Protein AF-A0A1H0M5M4-F1 (afdb_monomer_lite)

Radius of gyration: 16.4 Å; chains: 1; bounding box: 37×32×46 Å

Structure (mmCIF, N/CA/C/O backbone):
data_AF-A0A1H0M5M4-F1
#
_entry.id   AF-A0A1H0M5M4-F1
#
loop_
_atom_site.group_PDB
_atom_site.id
_atom_site.type_symbol
_atom_site.label_atom_id
_atom_site.label_alt_id
_atom_site.label_comp_id
_atom_site.label_asym_id
_atom_site.label_entity_id
_atom_site.label_seq_id
_atom_site.pdbx_PDB_ins_code
_atom_site.Cartn_x
_atom_site.Cartn_y
_atom_site.Cartn_z
_atom_site.occupancy
_atom_site.B_iso_or_equiv
_atom_site.auth_seq_id
_atom_site.auth_comp_id
_atom_site.auth_asym_id
_atom_site.auth_atom_id
_atom_site.pdbx_PDB_model_num
ATOM 1 N N . MET A 1 1 ? 4.616 -12.411 -23.384 1.00 66.50 1 MET A N 1
ATOM 2 C CA . MET A 1 1 ? 3.562 -12.421 -22.333 1.00 66.50 1 MET A CA 1
ATOM 3 C C . MET A 1 1 ? 4.072 -12.085 -20.930 1.00 66.50 1 MET A C 1
ATOM 5 O O . MET A 1 1 ? 3.412 -11.313 -20.246 1.00 66.50 1 MET A O 1
ATOM 9 N N . ARG A 1 2 ? 5.235 -12.604 -20.500 1.00 79.62 2 ARG A N 1
ATOM 10 C CA . ARG A 1 2 ? 5.803 -12.395 -19.150 1.00 79.62 2 ARG A CA 1
ATOM 11 C C . ARG A 1 2 ? 5.877 -10.930 -18.679 1.00 79.62 2 ARG A C 1
ATOM 13 O O . ARG A 1 2 ? 5.589 -10.664 -17.519 1.00 79.62 2 ARG A O 1
ATOM 20 N N . TYR A 1 3 ? 6.220 -9.995 -19.566 1.00 86.38 3 TYR A N 1
ATOM 21 C CA . TYR A 1 3 ? 6.283 -8.559 -19.248 1.00 86.38 3 TYR A CA 1
ATOM 22 C C . TYR A 1 3 ? 4.921 -7.852 -19.333 1.00 86.38 3 TYR A C 1
ATOM 24 O O . TYR A 1 3 ? 4.657 -6.908 -18.601 1.00 86.38 3 TYR A O 1
ATOM 32 N N . LEU A 1 4 ? 4.021 -8.340 -20.188 1.00 88.44 4 LEU A N 1
ATOM 33 C CA . LEU A 1 4 ? 2.717 -7.716 -20.424 1.00 88.44 4 LEU A CA 1
ATOM 34 C C . LEU A 1 4 ? 1.712 -8.026 -19.313 1.00 88.44 4 LEU A C 1
ATOM 36 O O . LEU A 1 4 ? 0.937 -7.156 -18.935 1.00 88.44 4 LEU A O 1
ATOM 40 N N . LYS A 1 5 ? 1.737 -9.246 -18.761 1.00 89.81 5 LYS A N 1
ATOM 41 C CA . LYS A 1 5 ? 0.792 -9.667 -17.715 1.00 89.81 5 LYS A CA 1
ATOM 42 C C . LYS A 1 5 ? 0.849 -8.766 -16.464 1.00 89.81 5 LYS A C 1
ATOM 44 O O . LYS A 1 5 ? -0.210 -8.296 -16.060 1.00 89.81 5 LYS A O 1
ATOM 49 N N . PRO A 1 6 ? 2.022 -8.466 -15.869 1.00 91.31 6 PRO A N 1
ATOM 50 C CA . PRO A 1 6 ? 2.097 -7.570 -14.713 1.00 91.31 6 PRO A CA 1
ATOM 51 C C . PRO A 1 6 ? 1.615 -6.155 -15.035 1.00 91.31 6 PRO A C 1
ATOM 53 O O . PRO A 1 6 ? 0.927 -5.555 -14.221 1.00 91.31 6 PRO A O 1
ATOM 56 N N . ILE A 1 7 ? 1.914 -5.647 -16.236 1.00 92.62 7 ILE A N 1
ATOM 57 C CA . ILE A 1 7 ? 1.452 -4.326 -16.683 1.00 92.62 7 ILE A CA 1
ATOM 58 C C . ILE A 1 7 ? -0.077 -4.301 -16.799 1.00 92.62 7 ILE A C 1
ATOM 60 O O . ILE A 1 7 ? -0.710 -3.399 -16.262 1.00 92.62 7 ILE A O 1
ATOM 64 N N . ALA A 1 8 ? -0.682 -5.305 -17.438 1.00 93.25 8 ALA A N 1
ATOM 65 C CA . ALA A 1 8 ? -2.134 -5.402 -17.577 1.00 93.25 8 ALA A CA 1
ATOM 66 C C . ALA A 1 8 ? -2.842 -5.504 -16.214 1.00 93.25 8 ALA A C 1
ATOM 68 O O . ALA A 1 8 ? -3.825 -4.805 -15.973 1.00 93.25 8 ALA A O 1
ATOM 69 N N . ILE A 1 9 ? -2.309 -6.316 -15.294 1.00 94.19 9 ILE A N 1
ATOM 70 C CA . ILE A 1 9 ? -2.835 -6.413 -13.924 1.00 94.19 9 ILE A CA 1
ATOM 71 C C . ILE A 1 9 ? -2.668 -5.077 -13.191 1.00 94.19 9 ILE A C 1
ATOM 73 O O . ILE A 1 9 ? -3.598 -4.617 -12.539 1.00 94.19 9 ILE A O 1
ATOM 77 N N . ALA A 1 10 ? -1.520 -4.413 -13.327 1.00 93.19 10 ALA A N 1
ATOM 78 C CA . ALA A 1 10 ? -1.274 -3.120 -12.698 1.00 93.19 10 ALA A CA 1
ATOM 79 C C . ALA A 1 10 ? -2.188 -2.005 -13.227 1.00 93.19 10 ALA A C 1
ATOM 81 O O . ALA A 1 10 ? -2.596 -1.146 -12.447 1.00 93.19 10 ALA A O 1
ATOM 82 N N . LEU A 1 11 ? -2.543 -2.023 -14.515 1.00 92.31 11 LEU A N 1
ATOM 83 C CA . LEU A 1 11 ? -3.544 -1.118 -15.089 1.00 92.31 11 LEU A CA 1
ATOM 84 C C . LEU A 1 11 ? -4.925 -1.351 -14.469 1.00 92.31 11 LEU A C 1
ATOM 86 O O . LEU A 1 11 ? -5.591 -0.393 -14.079 1.00 92.31 11 LEU A O 1
ATOM 90 N N . LEU A 1 12 ? -5.326 -2.615 -14.303 1.00 92.12 12 LEU A N 1
ATOM 91 C CA . LEU A 1 12 ? -6.567 -2.953 -13.607 1.00 92.12 12 LEU A CA 1
ATOM 92 C C . LEU A 1 12 ? -6.524 -2.483 -12.145 1.00 92.12 12 LEU A C 1
ATOM 94 O O . LEU A 1 12 ? -7.461 -1.840 -11.684 1.00 92.12 12 LEU A O 1
ATOM 98 N N . ILE A 1 13 ? -5.413 -2.716 -11.437 1.00 93.00 13 ILE A N 1
ATOM 99 C CA . ILE A 1 13 ? -5.201 -2.215 -10.071 1.00 93.00 13 ILE A CA 1
ATOM 100 C C . ILE A 1 13 ? -5.341 -0.689 -10.013 1.00 93.00 13 ILE A C 1
ATOM 102 O O . ILE A 1 13 ? -5.960 -0.182 -9.082 1.00 93.00 13 ILE A O 1
ATOM 106 N N . HIS A 1 14 ? -4.818 0.051 -10.998 1.00 91.19 14 HIS A N 1
ATOM 107 C CA . HIS A 1 14 ? -4.975 1.508 -11.053 1.00 91.19 14 HIS A CA 1
ATOM 108 C C . HIS A 1 14 ? -6.437 1.927 -11.181 1.00 91.19 14 HIS A C 1
ATOM 110 O O . HIS A 1 14 ? -6.845 2.878 -10.519 1.00 91.19 14 HIS A O 1
ATOM 116 N N . LEU A 1 15 ? -7.237 1.211 -11.973 1.00 89.94 15 LEU A N 1
ATOM 117 C CA . LEU A 1 15 ? -8.669 1.482 -12.078 1.00 89.94 15 LEU A CA 1
ATOM 118 C C . LEU A 1 15 ? -9.370 1.314 -10.721 1.00 89.94 15 LEU A C 1
ATOM 120 O O . LEU A 1 15 ? -10.104 2.204 -10.299 1.00 89.94 15 LEU A O 1
ATOM 124 N N . PHE A 1 16 ? -9.085 0.228 -9.995 1.00 89.12 16 PHE A N 1
ATOM 125 C CA . PHE A 1 16 ? -9.599 0.036 -8.633 1.00 89.12 16 PHE A CA 1
ATOM 126 C C . PHE A 1 16 ? -9.092 1.112 -7.664 1.00 89.12 16 PHE A C 1
ATOM 128 O O . PHE A 1 16 ? -9.856 1.622 -6.844 1.00 89.12 16 PHE A O 1
ATOM 135 N N . ALA A 1 17 ? -7.829 1.516 -7.796 1.00 90.56 17 ALA A N 1
ATOM 136 C CA . ALA A 1 17 ? -7.224 2.554 -6.972 1.00 90.56 17 ALA A CA 1
ATOM 137 C C . ALA A 1 17 ? -7.907 3.921 -7.139 1.00 90.56 17 ALA A C 1
ATOM 139 O O . ALA A 1 17 ? -8.013 4.682 -6.177 1.00 90.56 17 ALA A O 1
ATOM 140 N N . LEU A 1 18 ? -8.420 4.238 -8.330 1.00 91.25 18 LEU A N 1
ATOM 141 C CA . LEU A 1 18 ? -9.188 5.467 -8.554 1.00 91.25 18 LEU A CA 1
ATOM 142 C C . LEU A 1 18 ? -10.514 5.488 -7.778 1.00 91.25 18 LEU A C 1
ATOM 144 O O . LEU A 1 18 ? -10.993 6.566 -7.434 1.00 91.25 18 LEU A O 1
ATOM 148 N N . LEU A 1 19 ? -11.081 4.321 -7.462 1.00 91.75 19 LEU A N 1
ATOM 149 C CA . LEU A 1 19 ? -12.330 4.201 -6.706 1.00 91.75 19 LEU A CA 1
ATOM 150 C C . LEU A 1 19 ? -12.114 4.212 -5.184 1.00 91.75 19 LEU A C 1
ATOM 152 O O . LEU A 1 19 ? -13.032 4.542 -4.430 1.00 91.75 19 LEU A O 1
ATOM 156 N N . ALA A 1 20 ? -10.905 3.896 -4.713 1.00 93.06 20 ALA A N 1
ATOM 157 C CA . ALA A 1 20 ? -10.597 3.789 -3.288 1.00 93.06 20 ALA A CA 1
ATOM 158 C C . ALA A 1 20 ? -10.912 5.042 -2.443 1.00 93.06 20 ALA A C 1
ATOM 160 O O . ALA A 1 20 ? -11.471 4.859 -1.360 1.00 93.06 20 ALA A O 1
ATOM 161 N N . PRO A 1 21 ? -10.671 6.297 -2.889 1.00 94.75 21 PRO A N 1
ATOM 162 C CA . PRO A 1 21 ? -11.068 7.484 -2.124 1.00 94.75 21 PRO A CA 1
ATOM 163 C C . PRO A 1 21 ? -12.552 7.517 -1.738 1.00 94.75 21 PRO A C 1
ATOM 165 O O . PRO A 1 21 ? -12.891 8.111 -0.716 1.00 94.75 21 PRO A O 1
ATOM 168 N N . PHE A 1 22 ? -13.417 6.891 -2.542 1.00 94.75 22 PHE A N 1
ATOM 169 C CA . PHE A 1 22 ? -14.870 6.888 -2.364 1.00 94.75 22 PHE A CA 1
ATOM 170 C C . PHE A 1 22 ? -15.368 5.637 -1.635 1.00 94.75 22 PHE A C 1
ATOM 172 O O . PHE A 1 22 ? -16.291 5.718 -0.829 1.00 94.75 22 PHE A O 1
ATOM 179 N N . LEU A 1 23 ? -14.740 4.484 -1.881 1.00 94.56 23 LEU A N 1
ATOM 180 C CA . LEU A 1 23 ? -15.139 3.216 -1.267 1.00 94.56 23 LEU A CA 1
ATOM 181 C C . LEU A 1 23 ? -14.589 3.043 0.153 1.00 94.56 23 LEU A C 1
ATOM 183 O O . LEU A 1 23 ? -15.247 2.429 0.991 1.00 94.56 23 LEU A O 1
ATOM 187 N N . VAL A 1 24 ? -13.420 3.615 0.457 1.00 95.56 24 VAL A N 1
ATOM 188 C CA . VAL A 1 24 ? -12.818 3.532 1.796 1.00 95.56 24 VAL A CA 1
ATOM 189 C C . VAL A 1 24 ? -13.707 4.166 2.871 1.00 95.56 24 VAL A C 1
ATOM 191 O O . VAL A 1 24 ? -13.959 3.478 3.855 1.00 95.56 24 VAL A O 1
ATOM 194 N N . PRO A 1 25 ? -14.246 5.397 2.729 1.00 96.56 25 PRO A N 1
ATOM 195 C CA . PRO A 1 25 ? -15.165 5.959 3.722 1.00 96.56 25 PRO A CA 1
ATOM 196 C C . PRO A 1 25 ? -16.354 5.047 4.027 1.00 96.56 25 PRO A C 1
ATOM 198 O O . PRO A 1 25 ? -16.701 4.880 5.192 1.00 96.56 25 PRO A O 1
ATOM 201 N N . ILE A 1 26 ? -16.930 4.414 2.998 1.00 96.56 26 ILE A N 1
ATOM 202 C CA . ILE A 1 26 ? -18.042 3.467 3.150 1.00 96.56 26 ILE A CA 1
ATOM 203 C C . ILE A 1 26 ? -17.583 2.252 3.960 1.00 96.56 26 ILE A C 1
ATOM 205 O O . ILE A 1 26 ? -18.235 1.884 4.932 1.00 96.56 26 ILE A O 1
ATOM 209 N N . GLY A 1 27 ? -16.438 1.660 3.611 1.00 95.62 27 GLY A N 1
ATOM 210 C CA . GLY A 1 27 ? -15.874 0.535 4.356 1.00 95.62 27 GLY A CA 1
ATOM 211 C C . GLY A 1 27 ? -15.554 0.878 5.813 1.00 95.62 27 GLY A C 1
ATOM 212 O O . GLY A 1 27 ? -15.786 0.057 6.701 1.00 95.62 27 GLY A O 1
ATOM 213 N N . LEU A 1 28 ? -15.082 2.099 6.080 1.00 96.88 28 LEU A N 1
ATOM 214 C CA . LEU A 1 28 ? -14.732 2.554 7.425 1.00 96.88 28 LEU A CA 1
ATOM 215 C C . LEU A 1 28 ? -15.938 2.682 8.359 1.00 96.88 28 LEU A C 1
ATOM 217 O O . LEU A 1 28 ? -15.763 2.516 9.566 1.00 96.88 28 LEU A O 1
ATOM 221 N N . LEU A 1 29 ? -17.149 2.908 7.834 1.00 96.25 29 LEU A N 1
ATOM 222 C CA . LEU A 1 29 ? -18.381 2.871 8.639 1.00 96.25 29 LEU A CA 1
ATOM 223 C C . LEU A 1 29 ? -18.618 1.493 9.276 1.00 96.25 29 LEU A C 1
ATOM 225 O O . LEU A 1 29 ? -19.266 1.399 10.314 1.00 96.25 29 LEU A O 1
ATOM 229 N N . PHE A 1 30 ? -18.065 0.438 8.675 1.00 96.69 30 PHE A N 1
ATOM 230 C CA . PHE A 1 30 ? -18.204 -0.949 9.118 1.00 96.69 30 PHE A CA 1
ATOM 231 C C . PHE A 1 30 ? -16.884 -1.550 9.620 1.00 96.69 30 PHE A C 1
ATOM 233 O O . PHE A 1 30 ? -16.805 -2.762 9.837 1.00 96.69 30 PHE A O 1
ATOM 240 N N . ALA A 1 31 ? -15.839 -0.730 9.784 1.00 96.81 31 ALA A N 1
ATOM 241 C CA . ALA A 1 31 ? -14.548 -1.188 10.280 1.00 96.81 31 ALA A CA 1
ATOM 242 C C . ALA A 1 31 ? -14.678 -1.729 11.707 1.00 96.81 31 ALA A C 1
ATOM 244 O O . ALA A 1 31 ? -15.306 -1.114 12.575 1.00 96.81 31 ALA A O 1
ATOM 245 N N . ARG A 1 32 ? -14.044 -2.875 11.958 1.00 96.69 32 ARG A N 1
ATOM 246 C CA . ARG A 1 32 ? -13.954 -3.460 13.296 1.00 96.69 32 ARG A CA 1
ATOM 247 C C . ARG A 1 32 ? -12.671 -2.980 13.941 1.00 96.69 32 ARG A C 1
ATOM 249 O O . ARG A 1 32 ? -11.594 -3.201 13.399 1.00 96.69 32 ARG A O 1
ATOM 256 N N . TRP A 1 33 ? -12.811 -2.320 15.079 1.00 96.75 33 TRP A N 1
ATOM 257 C CA . TRP A 1 33 ? -11.696 -1.792 15.851 1.00 96.75 33 TRP A CA 1
ATOM 258 C C . TRP A 1 33 ? -11.430 -2.688 17.053 1.00 96.75 33 TRP A C 1
ATOM 260 O O . TRP A 1 33 ? 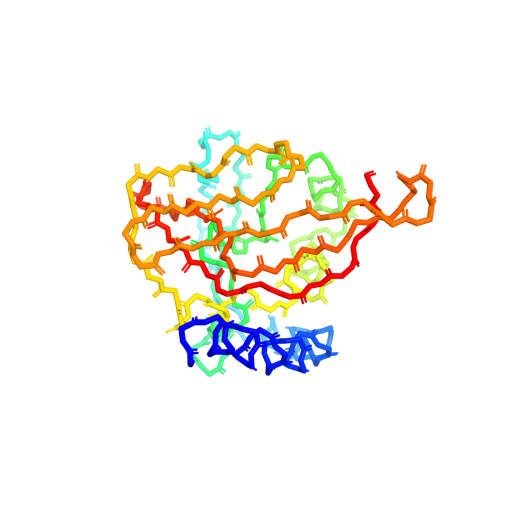-12.366 -3.168 17.695 1.00 96.75 33 TRP A O 1
ATOM 270 N N . ASP A 1 34 ? -10.157 -2.889 17.358 1.00 96.62 34 ASP A N 1
ATOM 271 C CA . ASP A 1 34 ? -9.717 -3.623 18.531 1.00 96.62 34 ASP A CA 1
ATOM 272 C C . ASP A 1 34 ? -10.148 -2.884 19.809 1.00 96.62 34 ASP A C 1
ATOM 274 O O . ASP A 1 34 ? -10.290 -1.661 19.846 1.00 96.62 34 ASP A O 1
ATOM 278 N N . SER A 1 35 ? -10.335 -3.626 20.898 1.00 95.44 35 SER A N 1
ATOM 279 C CA . SER A 1 35 ? -10.695 -3.045 22.199 1.00 95.44 35 SER A CA 1
ATOM 280 C C . SER A 1 35 ? -9.509 -2.412 22.928 1.00 95.44 35 SER A C 1
ATOM 282 O O . SER A 1 35 ? -9.694 -1.597 23.832 1.00 95.44 35 SER A O 1
ATOM 284 N N . LYS A 1 36 ? -8.285 -2.791 22.551 1.00 95.69 36 LYS A N 1
ATOM 285 C CA . LYS A 1 36 ? -7.036 -2.313 23.142 1.00 95.69 36 LYS A CA 1
ATOM 286 C C . LYS A 1 36 ? -6.071 -1.902 22.040 1.00 95.69 36 LYS A C 1
ATOM 288 O O . LYS A 1 36 ? -6.093 -2.490 20.959 1.00 95.69 36 LYS A O 1
ATOM 293 N N . PRO A 1 37 ? -5.219 -0.906 22.301 1.00 95.62 37 PRO A N 1
ATOM 294 C CA . PRO A 1 37 ? -4.257 -0.483 21.315 1.00 95.62 37 PRO A CA 1
ATOM 295 C C . PRO A 1 37 ? -3.092 -1.478 21.223 1.00 95.62 37 PRO A C 1
ATOM 297 O O . PRO A 1 37 ? -2.705 -2.101 22.212 1.00 95.62 37 PRO A O 1
ATOM 300 N N . THR A 1 38 ? -2.542 -1.616 20.023 1.00 94.62 38 THR A N 1
ATOM 301 C CA . THR A 1 38 ? -1.401 -2.482 19.704 1.00 94.62 38 THR A CA 1
ATOM 302 C C . THR A 1 38 ? -0.386 -1.712 18.859 1.00 94.62 38 THR A C 1
ATOM 304 O O . THR A 1 38 ? -0.690 -0.653 18.292 1.00 94.62 38 THR A O 1
ATOM 307 N N . LEU A 1 39 ? 0.857 -2.196 18.852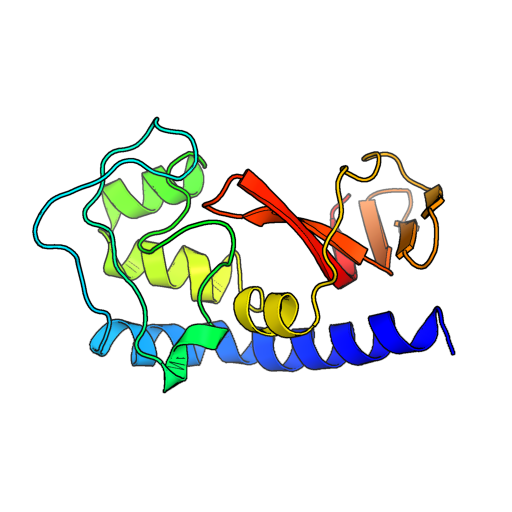 1.00 92.69 39 LEU A N 1
ATOM 308 C CA . LEU A 1 39 ? 1.947 -1.573 18.103 1.00 92.69 39 LEU A CA 1
ATOM 309 C C . LEU A 1 39 ? 1.742 -1.744 16.587 1.00 92.69 39 LEU A C 1
ATOM 311 O O . LEU A 1 39 ? 1.016 -2.637 16.153 1.00 92.69 39 LEU A O 1
ATOM 315 N N . ASP A 1 40 ? 2.354 -0.865 15.793 1.00 90.25 40 ASP A N 1
ATOM 316 C CA . ASP A 1 40 ? 2.452 -1.026 14.336 1.00 90.25 40 ASP A CA 1
ATOM 317 C C . ASP A 1 40 ? 3.391 -2.183 13.955 1.00 90.25 40 ASP A C 1
ATOM 319 O O . ASP A 1 40 ? 4.062 -2.777 14.802 1.00 90.25 40 ASP A O 1
ATOM 323 N N . GLN A 1 41 ? 3.487 -2.469 12.655 1.00 86.62 41 GLN A N 1
ATOM 324 C CA . GLN A 1 41 ? 4.372 -3.497 12.097 1.00 86.62 41 GLN A CA 1
ATOM 325 C C . GLN A 1 41 ? 5.858 -3.325 12.467 1.00 86.62 41 GLN A C 1
ATOM 327 O O . GLN A 1 41 ? 6.632 -4.279 12.385 1.00 86.62 41 GLN A O 1
ATOM 332 N N . ASN A 1 42 ? 6.264 -2.112 12.858 1.00 87.88 42 ASN A N 1
ATOM 333 C CA . ASN A 1 42 ? 7.633 -1.785 13.252 1.00 87.88 42 ASN A CA 1
ATOM 334 C C . ASN A 1 42 ? 7.845 -1.821 14.775 1.00 87.88 42 ASN A C 1
ATOM 336 O O . ASN A 1 42 ? 8.981 -1.685 15.224 1.00 87.88 42 ASN A O 1
ATOM 340 N N . GLY A 1 43 ? 6.789 -2.010 15.572 1.00 89.19 43 GLY A N 1
ATOM 341 C CA . GLY A 1 43 ? 6.879 -2.050 17.031 1.00 89.19 43 GLY A CA 1
ATOM 342 C C . GLY A 1 43 ? 7.053 -0.679 17.696 1.00 89.19 43 GLY A C 1
ATOM 343 O O . GLY A 1 43 ? 7.498 -0.624 18.839 1.00 89.19 43 GLY A O 1
ATOM 344 N N . LEU A 1 44 ? 6.741 0.419 17.004 1.00 89.75 44 LEU A N 1
ATOM 345 C CA . LEU A 1 44 ? 7.072 1.787 17.416 1.00 89.75 44 LEU A CA 1
ATOM 346 C C . LEU A 1 44 ? 5.854 2.591 17.888 1.00 89.75 44 LEU A C 1
ATOM 348 O O . LEU A 1 44 ? 5.940 3.290 18.895 1.00 89.75 44 LEU A O 1
ATOM 352 N N . HIS A 1 45 ? 4.717 2.491 17.192 1.00 92.00 45 HIS A N 1
ATOM 353 C CA . HIS A 1 45 ? 3.565 3.367 17.448 1.00 92.00 45 HIS A CA 1
ATOM 354 C C . HIS A 1 45 ? 2.339 2.597 17.945 1.00 92.00 45 HIS A C 1
ATOM 356 O O . HIS A 1 45 ? 1.790 1.733 17.253 1.00 92.00 45 HIS A O 1
ATOM 362 N N . LEU A 1 46 ? 1.871 2.957 19.141 1.00 93.88 46 LEU A N 1
ATOM 363 C CA . LEU A 1 46 ? 0.707 2.357 19.784 1.00 93.88 46 LEU A CA 1
ATOM 364 C C . LEU A 1 46 ? -0.593 3.029 19.302 1.00 93.88 46 LEU A C 1
ATOM 366 O O . LEU A 1 46 ? -0.767 4.237 19.454 1.00 93.88 46 LEU A O 1
ATOM 370 N N . ALA A 1 47 ? -1.531 2.253 18.757 1.00 95.12 47 ALA A N 1
ATOM 371 C CA . ALA A 1 47 ? -2.843 2.761 18.349 1.00 95.12 47 ALA A CA 1
ATOM 372 C C . ALA A 1 47 ? -3.926 1.686 18.436 1.00 95.12 47 ALA A C 1
ATOM 374 O O . ALA A 1 47 ? -3.641 0.494 18.367 1.00 95.12 47 ALA A O 1
ATOM 375 N N . VAL A 1 48 ? -5.187 2.107 18.573 1.00 96.38 48 VAL A N 1
ATOM 376 C CA . VAL A 1 48 ? -6.330 1.194 18.429 1.00 96.38 48 VAL A CA 1
ATOM 377 C C . VAL A 1 48 ? -6.397 0.755 16.974 1.00 96.38 48 VAL A C 1
ATOM 379 O O . VAL A 1 48 ? -6.725 1.564 16.102 1.00 96.38 48 VAL A O 1
ATOM 382 N N . ARG A 1 49 ? -6.044 -0.508 16.727 1.00 96.00 49 ARG A N 1
ATOM 383 C CA . ARG A 1 49 ? -5.999 -1.067 15.380 1.00 96.00 49 ARG A CA 1
ATOM 384 C C . ARG A 1 49 ? -7.374 -1.509 14.915 1.00 96.00 49 ARG A C 1
ATOM 386 O O . ARG A 1 49 ? -8.298 -1.630 15.716 1.00 96.00 49 ARG A O 1
ATOM 393 N N . GLY A 1 50 ? -7.523 -1.724 13.618 1.00 95.56 50 GLY A N 1
ATOM 394 C CA . GLY A 1 50 ? -8.762 -2.253 13.075 1.00 95.56 50 GLY A CA 1
ATOM 395 C C . GLY A 1 50 ? -8.617 -2.789 11.666 1.00 95.56 50 GLY A C 1
ATOM 396 O O . GLY A 1 50 ? -7.609 -2.563 10.997 1.00 95.56 50 GLY A O 1
ATOM 397 N N . ASP A 1 51 ? -9.666 -3.467 11.222 1.00 95.44 51 ASP A N 1
ATOM 398 C CA . ASP A 1 51 ? -9.738 -4.085 9.906 1.00 95.44 51 ASP A CA 1
ATOM 399 C C . ASP A 1 51 ? -11.074 -3.765 9.237 1.00 95.44 51 ASP A C 1
ATOM 401 O O . ASP A 1 51 ? -12.139 -3.732 9.869 1.00 95.44 51 ASP A O 1
ATOM 405 N N . LEU A 1 52 ? -11.019 -3.549 7.923 1.00 95.69 52 LEU A N 1
ATOM 406 C CA . LEU A 1 52 ? -12.218 -3.508 7.096 1.00 95.69 52 LEU A CA 1
ATOM 407 C C . LEU A 1 52 ? -12.888 -4.894 7.046 1.00 95.69 52 LEU A C 1
ATOM 409 O O . LEU A 1 52 ? -12.195 -5.916 7.068 1.00 95.69 52 LEU A O 1
ATOM 413 N N . PRO A 1 53 ? -14.228 -4.962 6.941 1.00 95.12 53 PRO A N 1
ATOM 414 C CA . PRO A 1 53 ? -14.931 -6.233 6.789 1.00 95.12 53 PRO A CA 1
ATOM 415 C C . PRO A 1 53 ? -14.581 -6.900 5.449 1.00 95.12 53 PRO A C 1
ATOM 417 O O . PRO A 1 53 ? -14.128 -6.243 4.514 1.00 95.12 53 PRO A O 1
ATOM 420 N N . ALA A 1 54 ? -14.846 -8.204 5.324 1.00 92.75 54 ALA A N 1
ATOM 421 C CA . ALA A 1 54 ? -14.414 -9.030 4.189 1.00 92.75 54 ALA A CA 1
ATOM 422 C C . ALA A 1 54 ? -14.747 -8.452 2.794 1.00 92.75 54 ALA A C 1
ATOM 424 O O . ALA A 1 54 ? -13.903 -8.493 1.902 1.00 92.75 54 ALA A O 1
ATOM 425 N 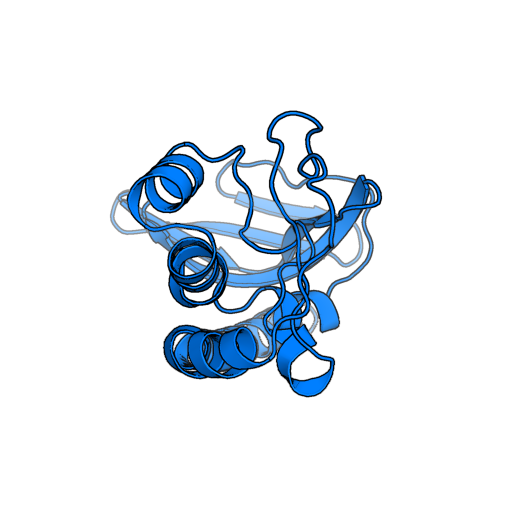N . CYS A 1 55 ? -15.929 -7.854 2.605 1.00 92.19 55 CYS A N 1
ATOM 426 C CA . CYS A 1 55 ? -16.325 -7.235 1.330 1.00 92.19 55 CYS A CA 1
ATOM 427 C C . CYS A 1 55 ? -15.473 -6.012 0.935 1.00 92.19 55 CYS A C 1
ATOM 429 O O . CYS A 1 55 ? -15.367 -5.689 -0.247 1.00 92.19 55 CYS A O 1
ATOM 431 N N . PHE A 1 56 ? -14.830 -5.368 1.910 1.00 93.12 56 PHE A N 1
ATOM 432 C CA . PHE A 1 56 ? -13.911 -4.246 1.732 1.00 93.12 56 PHE A CA 1
ATOM 433 C C . PHE A 1 56 ? -12.456 -4.622 2.048 1.00 93.12 56 PHE A C 1
ATOM 435 O O . PHE A 1 56 ? -11.583 -3.763 1.986 1.00 93.12 56 PHE A O 1
ATOM 442 N N . ALA A 1 57 ? -12.154 -5.890 2.347 1.00 90.75 57 ALA A N 1
ATOM 443 C CA . ALA A 1 57 ? -10.810 -6.313 2.742 1.00 90.75 57 ALA A CA 1
ATOM 444 C C . ALA A 1 57 ? -9.762 -6.081 1.64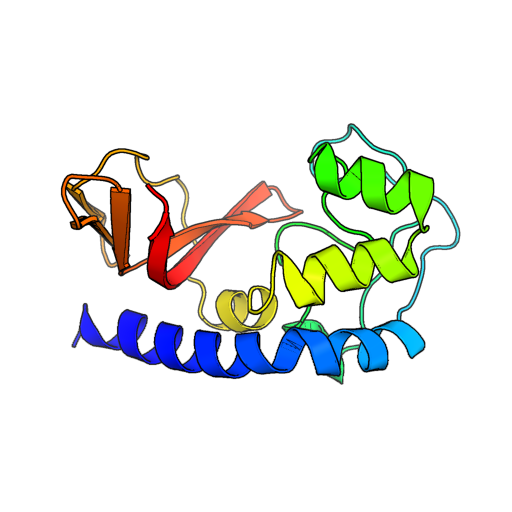2 1.00 90.75 57 ALA A C 1
ATOM 446 O O . ALA A 1 57 ? -8.591 -5.869 1.938 1.00 90.75 57 ALA A O 1
ATOM 447 N N . TRP A 1 58 ? -10.178 -6.047 0.374 1.00 89.62 58 TRP A N 1
ATOM 448 C CA . TRP A 1 58 ? -9.315 -5.697 -0.757 1.00 89.62 58 TRP A CA 1
ATOM 449 C C . TRP A 1 58 ? -8.834 -4.233 -0.740 1.00 89.62 58 TRP A C 1
ATOM 451 O O . TRP A 1 58 ? -7.905 -3.890 -1.468 1.00 89.62 58 TRP A O 1
ATOM 461 N N . LEU A 1 59 ? -9.441 -3.362 0.070 1.00 92.06 59 LEU A N 1
ATOM 462 C CA . LEU A 1 59 ? -8.967 -1.996 0.298 1.00 92.06 59 LEU A CA 1
ATOM 463 C C . LEU A 1 59 ? -7.899 -1.925 1.395 1.00 92.06 59 LEU A C 1
ATOM 465 O O . LEU A 1 59 ? -7.220 -0.906 1.483 1.00 92.06 59 LEU A O 1
ATOM 469 N N . ASN A 1 60 ? -7.738 -2.969 2.221 1.00 91.44 60 ASN A N 1
ATOM 470 C CA . ASN A 1 60 ? -6.716 -2.987 3.266 1.00 91.44 60 ASN A CA 1
ATOM 471 C C . ASN A 1 60 ? -5.312 -3.001 2.662 1.00 91.44 60 ASN A C 1
ATOM 473 O O . ASN A 1 60 ? -5.072 -3.500 1.562 1.00 91.44 60 ASN A O 1
ATOM 477 N N . THR A 1 61 ? -4.359 -2.485 3.423 1.00 89.75 61 THR A N 1
ATOM 478 C CA . THR A 1 61 ? -2.941 -2.603 3.106 1.00 89.75 61 THR A CA 1
ATOM 479 C C . THR A 1 61 ? -2.386 -3.926 3.619 1.00 89.75 61 THR A C 1
ATOM 481 O O . THR A 1 61 ? -2.693 -4.308 4.744 1.00 89.75 61 THR A O 1
ATOM 484 N N . PRO A 1 62 ? -1.570 -4.639 2.825 1.00 87.88 62 PRO A N 1
ATOM 485 C CA . PRO A 1 62 ? -0.982 -5.905 3.253 1.00 87.88 62 PRO A CA 1
ATOM 486 C C . PRO A 1 62 ? 0.139 -5.706 4.294 1.00 87.88 62 PRO A C 1
ATOM 488 O O . PRO A 1 62 ? 0.509 -6.644 4.995 1.00 87.88 62 PRO A O 1
ATOM 491 N N . ASP A 1 63 ? 0.673 -4.487 4.392 1.00 87.56 63 ASP A N 1
ATOM 492 C CA . ASP A 1 63 ? 1.778 -4.104 5.268 1.00 87.56 63 ASP A CA 1
ATOM 493 C C . ASP A 1 63 ? 1.335 -3.559 6.636 1.00 87.56 63 ASP A C 1
ATOM 495 O O . ASP A 1 63 ? 2.117 -3.587 7.577 1.00 87.56 63 ASP A O 1
ATOM 499 N N . GLU A 1 64 ? 0.097 -3.081 6.796 1.00 92.75 64 GLU A N 1
ATOM 500 C CA . GLU A 1 64 ? -0.339 -2.463 8.056 1.00 92.75 64 GLU A CA 1
ATOM 501 C C . GLU A 1 64 ? -1.866 -2.459 8.220 1.00 92.75 64 GLU A C 1
ATOM 503 O O . GLU A 1 64 ? -2.602 -2.369 7.232 1.00 92.75 64 GLU A O 1
ATOM 508 N N . ARG A 1 65 ? -2.340 -2.514 9.471 1.00 95.06 65 ARG A N 1
ATOM 509 C CA . ARG A 1 65 ? -3.759 -2.415 9.846 1.00 95.06 65 ARG A CA 1
ATOM 510 C C . ARG A 1 65 ? -4.197 -0.954 9.984 1.00 95.06 65 ARG A C 1
ATOM 512 O O . ARG A 1 65 ? -3.380 -0.036 10.064 1.00 95.06 65 ARG A O 1
ATOM 519 N N . LEU A 1 66 ? -5.507 -0.709 10.056 1.00 96.31 66 LEU A N 1
ATOM 520 C CA . LEU A 1 66 ? -6.027 0.629 10.369 1.00 96.31 66 LEU A CA 1
ATOM 521 C C . LEU A 1 66 ? -5.490 1.102 11.733 1.00 96.31 66 LEU A C 1
ATOM 523 O O . LEU A 1 66 ? -5.294 0.261 12.605 1.00 96.31 66 LEU A O 1
ATOM 527 N N . PRO A 1 67 ? -5.267 2.410 11.965 1.00 95.69 67 PRO A N 1
ATOM 528 C CA . PRO A 1 67 ? -5.525 3.525 11.053 1.00 95.69 67 PRO A CA 1
ATOM 529 C C . PRO A 1 67 ? -4.456 3.737 9.968 1.00 95.69 67 PRO A C 1
ATOM 531 O O . PRO A 1 67 ? -4.624 4.618 9.130 1.00 95.69 67 PRO A O 1
ATOM 534 N N . GLY A 1 68 ? -3.386 2.940 9.965 1.00 93.94 68 GLY A N 1
ATOM 535 C CA . GLY A 1 68 ? -2.307 2.993 8.983 1.00 93.94 68 GLY A CA 1
ATOM 536 C C . GLY A 1 68 ? -0.913 2.952 9.610 1.00 93.94 68 GLY A C 1
ATOM 537 O O . GLY A 1 68 ? -0.749 2.767 10.821 1.00 93.94 68 GLY A O 1
ATOM 538 N N . GLY A 1 69 ? 0.101 3.133 8.760 1.00 92.62 69 GLY A N 1
ATOM 539 C CA . GLY A 1 69 ? 1.515 3.139 9.136 1.00 92.62 69 GLY A CA 1
ATOM 540 C C . GLY A 1 69 ? 1.914 4.410 9.865 1.00 92.62 69 GLY A C 1
ATOM 541 O O . GLY A 1 69 ? 2.434 5.336 9.252 1.00 92.62 69 GLY A O 1
ATOM 542 N N . LEU A 1 70 ? 1.669 4.457 11.176 1.00 94.81 70 LEU A N 1
ATOM 543 C CA . LEU A 1 70 ? 1.992 5.617 12.017 1.00 94.81 70 LEU A CA 1
ATOM 544 C C . LEU A 1 70 ? 3.502 5.891 12.127 1.00 94.81 70 LEU A C 1
ATOM 546 O O . LEU A 1 70 ? 3.878 7.000 12.468 1.00 94.81 70 LEU A O 1
ATOM 550 N N . TYR A 1 71 ? 4.359 4.944 11.745 1.00 92.06 71 TYR A N 1
ATOM 551 C CA . TYR A 1 71 ? 5.792 5.185 11.545 1.00 92.06 71 TYR A CA 1
ATOM 552 C C . TYR A 1 71 ? 6.102 6.234 10.457 1.00 92.06 71 TYR A C 1
ATOM 554 O O . TYR A 1 71 ? 7.234 6.706 10.362 1.00 92.06 71 TYR A O 1
ATOM 562 N N . GLU A 1 72 ? 5.139 6.591 9.599 1.00 91.81 72 GLU A N 1
ATOM 563 C CA . GLU A 1 72 ? 5.273 7.713 8.669 1.00 91.81 72 GLU A CA 1
ATOM 564 C C . GLU A 1 72 ? 4.834 9.025 9.342 1.00 91.81 72 GLU A C 1
ATOM 566 O O . GLU A 1 72 ? 3.644 9.178 9.637 1.00 91.81 72 GLU A O 1
ATOM 571 N N . PRO A 1 73 ? 5.725 10.032 9.482 1.00 94.06 73 PRO A N 1
ATOM 572 C CA . PRO A 1 73 ? 5.418 11.272 10.209 1.00 94.06 73 PRO A CA 1
ATOM 573 C C . PRO A 1 73 ? 4.158 12.004 9.725 1.00 94.06 73 PRO A C 1
ATOM 575 O O . PRO A 1 73 ? 3.403 12.567 10.517 1.00 94.06 73 PRO A O 1
ATOM 578 N N . ASN A 1 74 ? 3.884 11.972 8.416 1.00 95.62 74 ASN A N 1
ATOM 579 C CA . ASN A 1 74 ? 2.679 12.580 7.844 1.00 95.62 74 ASN A CA 1
ATOM 580 C C . ASN A 1 74 ? 1.397 11.846 8.268 1.00 95.62 74 ASN A C 1
ATOM 582 O O . ASN A 1 74 ? 0.377 12.484 8.523 1.00 95.62 74 ASN A O 1
ATOM 586 N N . VAL A 1 75 ? 1.443 10.514 8.347 1.00 95.31 75 VAL A N 1
ATOM 587 C CA . VAL A 1 75 ? 0.304 9.681 8.757 1.00 95.31 75 VAL A CA 1
ATOM 588 C C . VAL A 1 75 ? 0.046 9.873 10.244 1.00 95.31 75 VAL A C 1
ATOM 590 O O . VAL A 1 75 ? -1.097 10.095 10.641 1.00 95.31 75 VAL A O 1
ATOM 593 N N . GLU A 1 76 ? 1.104 9.871 11.057 1.00 95.75 76 GLU A N 1
ATOM 594 C CA . GLU A 1 76 ? 1.017 10.173 12.484 1.00 95.75 76 GLU A CA 1
ATOM 595 C C . GLU A 1 76 ? 0.430 11.562 12.736 1.00 95.75 76 GLU A C 1
ATOM 597 O O . GLU A 1 76 ? -0.503 11.702 13.522 1.00 95.75 76 GLU A O 1
ATOM 602 N N . THR A 1 77 ? 0.902 12.580 12.015 1.00 96.81 77 THR A N 1
ATOM 603 C CA . THR A 1 77 ? 0.381 13.950 12.136 1.00 96.81 77 THR A CA 1
ATOM 604 C C . THR A 1 77 ? -1.120 14.003 11.838 1.00 96.81 77 THR A C 1
ATOM 606 O O . THR A 1 77 ? -1.885 14.647 12.559 1.00 96.81 77 THR A O 1
ATOM 609 N N . ILE A 1 78 ? -1.574 13.308 10.791 1.00 97.25 78 ILE A N 1
ATOM 610 C CA . ILE A 1 78 ? -3.000 13.230 10.449 1.00 97.25 78 ILE A CA 1
ATOM 611 C C . ILE A 1 78 ? -3.774 12.483 11.536 1.00 97.25 78 ILE A C 1
ATOM 613 O O . ILE A 1 78 ? -4.854 12.929 11.922 1.00 97.25 78 ILE A O 1
ATOM 617 N N . TYR A 1 79 ? -3.227 11.389 12.066 1.00 96.88 79 TYR A N 1
ATOM 618 C CA . TYR A 1 79 ? -3.825 10.646 13.172 1.00 96.88 79 TYR A CA 1
ATOM 619 C C . TYR A 1 79 ? -3.992 11.504 14.426 1.00 96.88 79 TYR A C 1
ATOM 621 O O . TYR A 1 79 ? -5.088 11.559 14.981 1.00 96.88 79 TYR A O 1
ATOM 629 N N . GLN A 1 80 ? -2.944 12.211 14.845 1.00 96.00 80 GLN A N 1
ATOM 630 C CA . GLN A 1 80 ? -2.975 13.066 16.030 1.00 96.00 80 GLN A CA 1
ATOM 631 C C . GLN A 1 80 ? -3.957 14.233 15.865 1.00 96.00 80 GLN A C 1
ATOM 633 O O . GLN A 1 80 ? -4.658 14.588 16.808 1.00 96.00 80 GLN A O 1
ATOM 638 N N . ARG A 1 81 ? -4.048 14.812 14.660 1.00 97.50 81 ARG A N 1
ATOM 639 C CA . ARG A 1 81 ? -4.887 15.990 14.400 1.00 97.50 81 ARG A CA 1
ATOM 640 C C . ARG A 1 81 ? -6.354 15.666 14.124 1.00 97.50 81 ARG A C 1
ATOM 642 O O . ARG A 1 81 ? -7.227 16.445 14.493 1.00 97.50 81 ARG A O 1
ATOM 649 N N . TYR A 1 82 ? -6.624 14.561 13.438 1.00 97.38 82 TYR A N 1
ATOM 650 C CA . TYR A 1 82 ? -7.943 14.255 12.874 1.00 97.38 82 TYR A CA 1
ATOM 651 C C . TYR A 1 82 ? -8.502 12.895 13.312 1.00 97.38 82 TYR A C 1
ATOM 653 O O . TYR A 1 82 ? -9.621 12.526 12.946 1.00 97.38 82 TYR A O 1
ATOM 661 N N . GLY A 1 83 ? -7.742 12.142 14.106 1.00 95.88 83 GLY A N 1
ATOM 662 C CA . GLY A 1 83 ? -8.143 10.854 14.647 1.00 95.88 83 GLY A CA 1
ATOM 663 C C . GLY A 1 83 ? -8.084 9.704 13.642 1.00 95.88 83 GLY A C 1
ATOM 664 O O . GLY A 1 83 ? -7.749 9.843 12.461 1.00 95.88 83 GLY A O 1
ATOM 665 N N . ARG A 1 84 ? -8.440 8.513 14.136 1.00 95.69 84 ARG A N 1
ATOM 666 C CA . ARG A 1 84 ? -8.304 7.247 13.400 1.00 95.69 84 ARG A CA 1
ATOM 667 C C . ARG A 1 84 ? -9.083 7.194 12.089 1.00 95.69 84 ARG A C 1
ATOM 669 O O . ARG A 1 84 ? -8.579 6.617 11.135 1.00 95.69 84 ARG A O 1
ATOM 676 N N . PHE A 1 85 ? -10.281 7.779 12.020 1.00 96.44 85 PHE A N 1
ATOM 677 C CA . PHE A 1 85 ? -11.146 7.661 10.840 1.00 96.44 85 PHE A CA 1
ATOM 678 C C . PHE A 1 85 ? -10.559 8.406 9.637 1.00 96.44 85 PHE A C 1
ATOM 680 O O . PHE A 1 85 ? -10.344 7.812 8.583 1.00 96.44 85 PHE A O 1
ATOM 687 N N . LEU A 1 86 ? -10.229 9.690 9.812 1.00 97.06 86 LEU A N 1
ATOM 688 C CA . LEU A 1 86 ? -9.633 10.497 8.746 1.00 97.06 86 LEU A CA 1
ATOM 689 C C . LEU A 1 86 ? -8.217 10.032 8.405 1.00 97.06 86 LEU A C 1
ATOM 691 O O . LEU A 1 86 ? -7.859 10.021 7.229 1.00 97.06 86 LEU A O 1
ATOM 695 N N . CYS A 1 87 ? -7.449 9.566 9.393 1.00 97.75 87 CYS A N 1
ATOM 696 C CA . CYS A 1 87 ? -6.168 8.914 9.134 1.00 97.75 87 CYS A CA 1
ATOM 697 C C . CYS A 1 87 ? -6.329 7.655 8.270 1.00 97.75 87 CYS A C 1
ATOM 699 O O . CYS A 1 87 ? -5.650 7.528 7.258 1.00 97.75 87 CYS A O 1
ATOM 701 N N . SER A 1 88 ? -7.297 6.790 8.585 1.00 97.25 88 SER A N 1
ATOM 702 C CA . SER A 1 88 ? -7.588 5.583 7.798 1.00 97.25 88 SER A CA 1
ATOM 703 C C . SER A 1 88 ? -7.999 5.905 6.368 1.00 97.25 88 SER A C 1
ATOM 705 O O . SER A 1 88 ? -7.573 5.237 5.426 1.00 97.25 88 SER A O 1
ATOM 707 N N . TRP A 1 89 ? -8.824 6.940 6.192 1.00 97.31 89 TRP A N 1
ATOM 708 C CA . TRP A 1 89 ? -9.234 7.389 4.868 1.00 97.31 89 TRP A CA 1
ATOM 709 C C . TRP A 1 89 ? -8.063 7.966 4.075 1.00 97.31 89 TRP A C 1
ATOM 711 O O . TRP A 1 89 ? -7.881 7.611 2.913 1.00 97.31 89 TRP A O 1
ATOM 721 N N . TYR A 1 90 ? -7.231 8.799 4.700 1.00 96.88 90 TYR A N 1
ATOM 722 C CA . TYR A 1 90 ? -5.999 9.275 4.082 1.00 96.88 90 TYR A CA 1
ATOM 723 C C . TYR A 1 90 ? -5.086 8.104 3.701 1.00 96.88 90 TYR A C 1
ATOM 725 O O . TYR A 1 90 ? -4.607 8.039 2.570 1.00 96.88 90 TYR A O 1
ATOM 733 N N . TRP A 1 91 ? -4.888 7.154 4.613 1.00 95.50 91 TRP A N 1
ATOM 734 C CA . TRP A 1 91 ? -4.005 6.014 4.423 1.00 95.50 91 TRP A CA 1
ATOM 735 C C . TRP A 1 91 ? -4.481 5.117 3.283 1.00 95.50 91 TRP A C 1
ATOM 737 O O . TRP A 1 91 ? -3.786 5.003 2.279 1.00 95.50 91 TRP A O 1
ATOM 747 N N . LEU A 1 92 ? -5.673 4.527 3.377 1.00 94.56 92 LEU A N 1
ATOM 748 C CA . LEU A 1 92 ? -6.167 3.585 2.367 1.00 94.56 92 LEU A CA 1
ATOM 749 C C . LEU A 1 92 ? -6.725 4.291 1.129 1.00 94.56 92 LEU A C 1
ATOM 751 O O . LEU A 1 92 ? -6.475 3.879 0.002 1.00 94.56 92 LEU A O 1
ATOM 755 N N . GLY A 1 93 ? -7.475 5.372 1.323 1.00 93.81 93 GLY A N 1
ATOM 756 C CA . GLY A 1 93 ? -8.187 6.067 0.255 1.00 93.81 93 GLY A CA 1
ATOM 757 C C . GLY A 1 93 ? -7.314 7.028 -0.542 1.00 93.81 93 GLY A C 1
ATOM 758 O O . GLY A 1 93 ? -7.659 7.342 -1.678 1.00 93.81 93 GLY A O 1
ATOM 759 N N . LEU A 1 94 ? -6.186 7.509 -0.005 1.00 93.31 94 LEU A N 1
ATOM 760 C CA . LEU A 1 94 ? -5.318 8.471 -0.699 1.00 93.31 94 LEU A CA 1
ATOM 761 C C . LEU A 1 94 ? -3.885 7.963 -0.893 1.00 93.31 94 LEU A C 1
ATOM 763 O O . LEU A 1 94 ? -3.399 7.954 -2.024 1.00 93.31 94 LEU A O 1
ATOM 767 N N . ARG A 1 95 ? -3.224 7.513 0.176 1.00 90.69 95 ARG A N 1
ATOM 768 C CA . ARG A 1 95 ? -1.813 7.101 0.170 1.00 90.69 95 ARG A CA 1
ATOM 769 C C . ARG A 1 95 ? -1.621 5.704 -0.437 1.00 90.69 95 ARG A C 1
ATOM 771 O O . ARG A 1 95 ? -0.698 5.519 -1.223 1.00 90.69 95 ARG A O 1
ATOM 778 N N . ASN A 1 96 ? -2.509 4.754 -0.136 1.00 87.31 96 ASN A N 1
ATOM 779 C CA . ASN A 1 96 ? -2.413 3.326 -0.480 1.00 87.31 96 ASN A CA 1
ATOM 780 C C . ASN A 1 96 ? -3.603 2.802 -1.287 1.00 87.31 96 ASN A C 1
ATOM 782 O O . ASN A 1 96 ? -4.112 1.706 -1.061 1.00 87.31 96 ASN A O 1
ATOM 786 N N . ARG A 1 97 ? -4.013 3.582 -2.284 1.00 83.81 97 ARG A N 1
ATOM 787 C CA . ARG A 1 97 ? -5.274 3.413 -3.016 1.00 83.81 97 ARG A CA 1
ATOM 788 C C . ARG A 1 97 ? -5.563 2.028 -3.604 1.00 83.81 97 ARG A C 1
ATOM 790 O O . ARG A 1 97 ? -6.721 1.688 -3.770 1.00 83.81 97 ARG A O 1
ATOM 797 N N . GLY A 1 98 ? -4.563 1.224 -3.948 1.00 82.75 98 GLY A N 1
ATOM 798 C CA . GLY A 1 98 ? -4.787 -0.056 -4.642 1.00 82.75 98 GLY A CA 1
ATOM 799 C C . GLY A 1 98 ? -4.132 -1.266 -3.994 1.00 82.75 98 GLY A C 1
ATOM 800 O O . GLY A 1 98 ? -3.977 -2.285 -4.661 1.00 82.75 98 GLY A O 1
ATOM 801 N N . HIS A 1 99 ? -3.668 -1.159 -2.748 1.00 85.88 99 HIS A N 1
ATOM 802 C CA . HIS A 1 99 ? -2.720 -2.135 -2.211 1.00 85.88 99 HIS A CA 1
ATOM 803 C C . HIS A 1 99 ? -3.329 -3.515 -1.948 1.00 85.88 99 HIS A C 1
ATOM 805 O O . HIS A 1 99 ? -2.715 -4.505 -2.335 1.00 85.88 99 HIS A O 1
ATOM 811 N N . GLY A 1 100 ? -4.514 -3.617 -1.345 1.00 88.19 100 GLY A N 1
ATOM 812 C CA . GLY A 1 100 ? -5.101 -4.930 -1.056 1.00 88.19 100 GLY A CA 1
ATOM 813 C C . GLY A 1 100 ? -5.485 -5.690 -2.325 1.00 88.19 100 GLY A C 1
ATOM 814 O O . GLY A 1 100 ? -5.224 -6.886 -2.431 1.00 88.19 100 GLY A O 1
ATOM 815 N N . PHE A 1 101 ? -5.988 -4.992 -3.346 1.00 91.00 101 PHE A N 1
ATOM 816 C CA . PHE A 1 101 ? -6.219 -5.590 -4.660 1.00 91.00 101 PHE A CA 1
ATOM 817 C C . PHE A 1 101 ? -4.901 -5.993 -5.341 1.00 91.00 101 PHE A C 1
ATOM 819 O O . PHE A 1 101 ? -4.808 -7.079 -5.905 1.00 91.00 101 PHE A O 1
ATOM 826 N N . ALA A 1 102 ? -3.841 -5.183 -5.229 1.00 91.31 102 ALA A N 1
ATOM 827 C CA . ALA A 1 102 ? -2.514 -5.556 -5.724 1.00 91.31 102 ALA A CA 1
ATOM 828 C C . ALA A 1 102 ? -1.947 -6.802 -5.023 1.00 91.31 102 ALA A C 1
ATOM 830 O O . ALA A 1 102 ? -1.331 -7.647 -5.676 1.00 91.31 102 ALA A O 1
ATOM 831 N N . ALA A 1 103 ? -2.183 -6.936 -3.715 1.00 91.62 103 ALA A N 1
ATOM 832 C CA . ALA A 1 103 ? -1.727 -8.064 -2.913 1.00 91.62 103 ALA A CA 1
ATOM 833 C C . ALA A 1 103 ? -2.339 -9.399 -3.370 1.00 91.62 103 ALA A C 1
ATOM 835 O O . ALA A 1 103 ? -1.637 -10.406 -3.375 1.00 91.62 103 ALA A O 1
ATOM 836 N N . GLN A 1 104 ? -3.590 -9.408 -3.849 1.00 91.62 104 GLN A N 1
ATOM 837 C CA . GLN A 1 104 ? -4.239 -10.615 -4.394 1.00 91.62 104 GLN A CA 1
ATOM 838 C C . GLN A 1 104 ? -3.515 -11.199 -5.619 1.00 91.62 104 GLN A C 1
ATOM 840 O O . GLN A 1 104 ? -3.618 -12.393 -5.887 1.00 91.62 104 GLN A O 1
ATOM 845 N N . PHE A 1 105 ? -2.763 -10.373 -6.353 1.00 92.19 105 PHE A N 1
ATOM 846 C CA . PHE A 1 105 ? -1.949 -10.789 -7.502 1.00 92.19 105 PHE A CA 1
ATOM 847 C C . PHE A 1 105 ? -0.447 -10.816 -7.189 1.00 92.19 105 PHE A C 1
ATOM 849 O O . PHE A 1 105 ? 0.379 -10.923 -8.103 1.00 92.19 105 PHE A O 1
ATOM 856 N N . GLY A 1 106 ? -0.088 -10.681 -5.912 1.00 91.25 106 GLY A N 1
ATOM 857 C CA . GLY A 1 106 ? 1.286 -10.715 -5.453 1.00 91.25 106 GLY A CA 1
ATOM 858 C C . GLY A 1 106 ? 1.893 -12.113 -5.534 1.00 91.25 106 GLY A C 1
ATOM 859 O O . GLY A 1 106 ? 1.204 -13.125 -5.438 1.00 91.25 106 GLY A O 1
ATOM 860 N N . LEU A 1 107 ? 3.210 -12.170 -5.703 1.00 92.94 107 LEU A N 1
ATOM 861 C CA . LEU A 1 107 ? 3.988 -13.406 -5.673 1.00 92.94 107 LEU A CA 1
ATOM 862 C C . LEU A 1 107 ? 4.936 -13.384 -4.466 1.00 92.94 107 LEU A C 1
ATOM 864 O O . LEU A 1 107 ? 5.590 -12.360 -4.259 1.00 92.94 107 LEU A O 1
ATOM 868 N N . PRO A 1 108 ? 5.055 -14.470 -3.684 1.00 92.81 108 PRO A N 1
ATOM 869 C CA . PRO A 1 108 ? 6.026 -14.543 -2.595 1.00 92.81 108 PRO A CA 1
ATOM 870 C C . PRO A 1 108 ? 7.459 -14.298 -3.083 1.00 92.81 108 PRO A C 1
ATOM 872 O O . PRO A 1 108 ? 7.843 -14.725 -4.175 1.00 92.81 108 PRO A O 1
ATOM 875 N N . THR A 1 109 ? 8.266 -13.619 -2.272 1.00 92.25 109 THR A N 1
ATOM 876 C CA . THR A 1 109 ? 9.694 -13.390 -2.534 1.00 92.25 109 THR A CA 1
ATOM 877 C C . THR A 1 109 ? 10.485 -13.379 -1.225 1.00 92.25 109 THR A C 1
ATOM 879 O O . THR A 1 109 ? 9.911 -13.366 -0.142 1.00 92.25 109 THR A O 1
ATOM 882 N N . SER A 1 110 ? 11.813 -13.390 -1.315 1.00 89.56 110 SER A N 1
ATOM 883 C CA . SER A 1 110 ? 12.723 -13.372 -0.162 1.00 89.56 110 SER A CA 1
ATOM 884 C C . SER A 1 110 ? 13.574 -12.103 -0.057 1.00 89.56 110 SER A C 1
ATOM 886 O O . SER A 1 110 ? 14.361 -11.976 0.876 1.00 89.56 110 SER A O 1
ATOM 888 N N . ALA A 1 111 ? 13.465 -11.170 -1.009 1.00 82.88 111 ALA A N 1
ATOM 889 C CA . ALA A 1 111 ? 14.329 -9.991 -1.054 1.00 82.88 111 ALA A CA 1
ATOM 890 C C . ALA A 1 111 ? 13.677 -8.778 -1.728 1.00 82.88 111 ALA A C 1
ATOM 892 O O . ALA A 1 111 ? 12.765 -8.913 -2.548 1.00 82.88 111 ALA A O 1
ATOM 893 N N . TYR A 1 112 ? 14.230 -7.601 -1.425 1.00 83.00 112 TYR A N 1
ATOM 894 C CA . TYR A 1 112 ? 13.915 -6.330 -2.072 1.00 83.00 112 TYR A CA 1
ATOM 895 C C . TYR A 1 112 ? 14.622 -6.158 -3.423 1.00 83.00 112 TYR A C 1
ATOM 897 O O . TYR A 1 112 ? 15.687 -6.731 -3.672 1.00 83.00 112 TYR A O 1
ATOM 905 N N . TRP A 1 113 ? 14.040 -5.311 -4.277 1.00 82.00 113 TRP A N 1
ATOM 906 C CA . TRP A 1 113 ? 14.709 -4.790 -5.468 1.00 82.00 113 TRP A CA 1
ATOM 907 C C . TRP A 1 113 ? 15.537 -3.548 -5.128 1.00 82.00 113 TRP A C 1
ATOM 909 O O . TRP A 1 113 ? 15.114 -2.768 -4.272 1.00 82.00 113 TRP A O 1
ATOM 919 N N . PRO A 1 114 ? 16.693 -3.348 -5.783 1.00 76.50 114 PRO A N 1
ATOM 920 C CA . PRO A 1 114 ? 17.494 -2.140 -5.610 1.00 76.50 114 PRO A CA 1
ATOM 921 C C . PRO A 1 114 ? 16.687 -0.896 -5.990 1.00 76.50 114 PRO A C 1
ATOM 923 O O . PRO A 1 114 ? 15.815 -0.952 -6.849 1.00 76.50 114 PRO A O 1
ATOM 926 N N . GLY A 1 115 ? 16.957 0.226 -5.325 1.00 76.94 115 GLY A N 1
ATOM 927 C CA . GLY A 1 115 ? 16.218 1.469 -5.543 1.00 76.94 115 GLY A CA 1
ATOM 928 C C . GLY A 1 115 ? 16.614 2.210 -6.819 1.00 76.94 115 GLY A C 1
ATOM 929 O O . GLY A 1 115 ? 15.822 3.009 -7.307 1.00 76.94 115 GLY A O 1
ATOM 930 N N . GLU A 1 116 ? 17.798 1.967 -7.370 1.00 85.25 116 GLU A N 1
ATOM 931 C CA . GLU A 1 116 ? 18.338 2.761 -8.476 1.00 85.25 116 GLU A CA 1
ATOM 932 C C . GLU A 1 116 ? 17.549 2.609 -9.790 1.00 85.25 116 GLU A C 1
ATOM 934 O O . GLU A 1 116 ? 16.887 1.591 -10.013 1.00 85.25 116 GLU A O 1
ATOM 939 N N . PRO A 1 117 ? 17.567 3.623 -10.679 1.00 87.00 117 PRO A N 1
ATOM 940 C CA . PRO A 1 117 ? 17.043 3.482 -12.030 1.00 87.00 117 PRO A CA 1
ATOM 941 C C . PRO A 1 117 ? 17.732 2.344 -12.782 1.00 87.00 117 PRO A C 1
ATOM 943 O O . PRO A 1 117 ? 18.942 2.155 -12.687 1.00 87.00 117 PRO A O 1
ATOM 946 N N . GLY A 1 118 ? 16.962 1.608 -13.574 1.00 89.69 118 GLY A N 1
ATOM 947 C CA . GLY A 1 118 ? 17.482 0.482 -14.330 1.00 89.69 118 GLY A CA 1
ATOM 948 C C . GLY A 1 118 ? 16.451 -0.605 -14.565 1.00 89.69 118 GLY A C 1
ATOM 949 O O . GLY A 1 118 ? 15.287 -0.507 -14.162 1.00 89.69 118 GLY A O 1
ATOM 950 N N . TYR A 1 119 ? 16.910 -1.644 -15.249 1.00 91.44 119 TYR A N 1
ATOM 951 C CA . TYR A 1 119 ? 16.175 -2.880 -15.445 1.00 91.44 119 TYR A CA 1
ATOM 952 C C . TYR A 1 119 ? 16.789 -3.977 -14.574 1.00 91.44 119 TYR A C 1
ATOM 954 O O . TYR A 1 119 ? 17.993 -4.219 -14.633 1.00 91.44 119 TYR A O 1
ATOM 962 N N . TYR A 1 120 ? 15.954 -4.657 -13.793 1.00 91.00 120 TYR A N 1
ATOM 963 C CA . TYR A 1 120 ? 16.365 -5.721 -12.882 1.00 91.00 120 TYR A CA 1
ATOM 964 C C . TYR A 1 120 ? 15.501 -6.958 -13.082 1.00 91.00 120 TYR A C 1
ATOM 966 O O . TYR A 1 120 ? 14.302 -6.856 -13.343 1.00 91.00 120 TYR A O 1
ATOM 974 N N . GLN A 1 121 ? 16.100 -8.138 -12.925 1.00 90.50 121 GLN A N 1
ATOM 975 C CA . GLN A 1 121 ? 15.415 -9.414 -13.097 1.00 90.50 121 GLN A CA 1
ATOM 976 C C . GLN A 1 121 ? 15.996 -10.482 -12.161 1.00 90.50 121 GLN A C 1
ATOM 978 O O . GLN A 1 121 ? 17.208 -10.575 -11.987 1.00 90.50 121 GLN A O 1
ATOM 983 N N . ARG A 1 122 ? 15.130 -11.314 -11.571 1.00 86.88 122 ARG A N 1
ATOM 984 C CA . ARG A 1 122 ? 15.494 -12.483 -10.742 1.00 86.88 122 ARG A CA 1
ATOM 985 C C . ARG A 1 122 ? 14.392 -13.520 -10.877 1.00 86.88 122 ARG A C 1
ATOM 987 O O . ARG A 1 122 ? 13.242 -13.261 -10.521 1.00 86.88 122 ARG A O 1
ATOM 994 N N . GLY A 1 123 ? 14.730 -14.686 -11.420 1.00 85.50 123 GLY A N 1
ATOM 995 C CA . GLY A 1 123 ? 13.733 -15.707 -11.740 1.00 85.50 123 GLY A CA 1
ATOM 996 C C . GLY A 1 123 ? 12.642 -15.136 -12.650 1.00 85.50 123 GLY A C 1
ATOM 997 O O . GLY A 1 123 ? 12.964 -14.535 -13.674 1.00 85.50 123 GLY A O 1
ATOM 998 N N . GLY A 1 124 ? 11.371 -15.297 -12.259 1.00 86.19 124 GLY A N 1
ATOM 999 C CA . GLY A 1 124 ? 10.185 -14.800 -12.972 1.00 86.19 124 GLY A CA 1
ATOM 1000 C C . GLY A 1 124 ? 9.878 -13.308 -12.780 1.00 86.19 124 GLY A C 1
ATOM 1001 O O . GLY A 1 124 ? 9.199 -12.714 -13.623 1.00 86.19 124 GLY A O 1
ATOM 1002 N N . LEU A 1 125 ? 10.437 -12.676 -11.751 1.00 91.12 125 LEU A N 1
ATOM 1003 C CA . LEU A 1 125 ? 10.181 -11.282 -11.397 1.00 91.12 125 LEU A CA 1
ATOM 1004 C C . LEU A 1 125 ? 11.130 -10.330 -12.136 1.00 91.12 125 LEU A C 1
ATOM 1006 O O . LEU A 1 125 ? 12.285 -10.670 -12.406 1.00 91.12 125 LEU A O 1
ATOM 1010 N N . TRP A 1 126 ? 10.632 -9.140 -12.459 1.00 91.88 126 TRP A N 1
ATOM 1011 C CA . TRP A 1 126 ? 11.392 -8.086 -13.125 1.00 91.88 126 TRP A CA 1
ATOM 1012 C C . TRP A 1 126 ? 10.873 -6.703 -12.726 1.00 91.88 126 TRP A C 1
ATOM 1014 O O . TRP A 1 126 ? 9.728 -6.560 -12.285 1.00 91.88 126 TRP A O 1
ATOM 1024 N N . TRP A 1 127 ? 11.706 -5.687 -12.901 1.00 91.19 127 TRP A N 1
ATOM 1025 C CA . TRP A 1 127 ? 11.367 -4.300 -12.619 1.00 91.19 127 TRP A CA 1
ATOM 1026 C C . TRP A 1 127 ? 12.126 -3.363 -13.557 1.00 91.19 127 TRP A C 1
ATOM 1028 O O . TRP A 1 127 ? 13.284 -3.612 -13.884 1.00 91.19 127 TRP A O 1
ATOM 1038 N N . LEU A 1 128 ? 11.460 -2.297 -13.994 1.00 91.56 128 LEU A N 1
ATOM 1039 C CA . LEU A 1 128 ? 12.013 -1.226 -14.811 1.00 91.56 128 LEU A CA 1
ATOM 1040 C C . LEU A 1 128 ? 11.709 0.118 -14.150 1.00 91.56 128 LEU A C 1
ATOM 1042 O O . LEU A 1 128 ? 10.538 0.449 -13.946 1.00 91.56 128 LEU A O 1
ATOM 1046 N N . ARG A 1 129 ? 12.751 0.907 -13.880 1.00 90.88 129 ARG A N 1
ATOM 1047 C CA . ARG A 1 129 ? 12.658 2.323 -13.499 1.00 90.88 129 ARG A CA 1
ATOM 1048 C C . ARG A 1 129 ? 13.410 3.159 -14.517 1.00 90.88 129 ARG A C 1
ATOM 1050 O O . ARG A 1 129 ? 14.628 3.051 -14.623 1.00 90.88 129 ARG A O 1
ATOM 1057 N N . TYR A 1 130 ? 12.682 3.995 -15.245 1.00 90.44 130 TYR A N 1
ATOM 1058 C CA . TYR A 1 130 ? 13.241 4.832 -16.300 1.00 90.44 130 TYR A CA 1
ATOM 1059 C C . TYR A 1 130 ? 12.985 6.317 -16.001 1.00 90.44 130 TYR A C 1
ATOM 1061 O O . TYR A 1 130 ? 11.826 6.695 -15.794 1.00 90.44 130 TYR A O 1
ATOM 1069 N N . PRO A 1 131 ? 14.027 7.166 -15.934 1.00 90.62 131 PRO A N 1
ATOM 1070 C CA . PRO A 1 131 ? 13.850 8.596 -15.724 1.00 90.62 131 PRO A CA 1
ATOM 1071 C C . PRO A 1 131 ? 13.211 9.243 -16.957 1.00 90.62 131 PRO A C 1
ATOM 1073 O O . PRO A 1 131 ? 13.571 8.963 -18.094 1.00 90.62 131 PRO A O 1
ATOM 1076 N N . LEU A 1 132 ? 12.272 10.149 -16.723 1.00 91.06 132 LEU A N 1
ATOM 1077 C CA . LEU A 1 132 ? 11.578 10.942 -17.732 1.00 91.06 132 LEU A CA 1
ATOM 1078 C C . LEU A 1 132 ? 11.769 12.434 -17.436 1.00 91.06 132 LEU A C 1
ATOM 1080 O O . LEU A 1 132 ? 12.062 12.823 -16.302 1.00 91.06 132 LEU A O 1
ATOM 1084 N N . ALA A 1 133 ? 11.574 13.280 -18.452 1.00 89.25 133 ALA A N 1
ATOM 1085 C CA . ALA A 1 133 ? 11.603 14.742 -18.325 1.00 89.25 133 ALA A CA 1
ATOM 1086 C C . ALA A 1 133 ? 12.862 15.275 -17.602 1.00 89.25 133 ALA A C 1
ATOM 1088 O O . ALA A 1 133 ? 12.760 16.013 -16.620 1.00 89.25 133 ALA A O 1
ATOM 1089 N N . GLY A 1 134 ? 14.051 14.843 -18.042 1.00 85.56 134 GLY A N 1
ATOM 1090 C CA . GLY A 1 134 ? 15.326 15.250 -17.435 1.00 85.56 134 GLY A CA 1
ATOM 1091 C C . GLY A 1 134 ? 15.502 14.776 -15.988 1.00 85.56 134 GLY A C 1
ATOM 1092 O O . GLY A 1 134 ? 16.167 15.443 -15.204 1.00 85.56 134 GLY A O 1
ATOM 1093 N N . GLY A 1 135 ? 14.852 13.670 -15.610 1.00 84.19 135 GLY A N 1
ATOM 1094 C CA . GLY A 1 135 ? 14.909 13.124 -14.256 1.00 84.19 135 GLY A CA 1
ATOM 1095 C C . GLY A 1 135 ? 13.937 13.774 -13.274 1.00 84.19 135 GLY A C 1
ATOM 1096 O O . GLY A 1 135 ? 14.094 13.575 -12.080 1.00 84.19 135 GLY A O 1
ATOM 1097 N N . ARG A 1 136 ? 12.931 14.532 -13.732 1.00 88.88 136 ARG A N 1
ATOM 1098 C CA . ARG A 1 136 ? 11.858 15.070 -12.865 1.00 88.88 136 ARG A CA 1
ATOM 1099 C C . ARG A 1 136 ? 10.732 14.069 -12.623 1.00 88.88 136 ARG A C 1
ATOM 1101 O O . ARG A 1 136 ? 10.037 14.141 -11.608 1.00 88.88 136 ARG A O 1
ATOM 1108 N N . LEU A 1 137 ? 10.541 13.158 -13.571 1.00 91.62 137 LEU A N 1
ATOM 1109 C CA . LEU A 1 137 ? 9.546 12.096 -13.530 1.00 91.62 137 LEU A CA 1
ATOM 1110 C C . LEU A 1 137 ? 10.240 10.743 -13.673 1.00 91.62 137 LEU A C 1
ATOM 1112 O O . LEU A 1 137 ? 11.372 10.647 -14.141 1.00 91.62 137 LEU A O 1
ATOM 1116 N N . GLN A 1 138 ? 9.555 9.684 -13.267 1.00 90.56 138 GLN A N 1
ATOM 1117 C CA . GLN A 1 138 ? 10.035 8.313 -13.353 1.00 90.56 138 GLN A CA 1
ATOM 1118 C C . GLN A 1 138 ? 8.907 7.405 -13.791 1.00 90.56 138 GLN A C 1
ATOM 1120 O O . GLN A 1 138 ? 7.879 7.317 -13.121 1.00 90.56 138 GLN A O 1
ATOM 1125 N N . PHE A 1 139 ? 9.136 6.682 -14.875 1.00 91.56 139 PHE A N 1
ATOM 1126 C CA . PHE A 1 139 ? 8.315 5.550 -15.253 1.00 91.56 139 PHE A CA 1
ATOM 1127 C C . PHE A 1 139 ? 8.736 4.313 -14.456 1.00 91.56 139 PHE A C 1
ATOM 1129 O O . PHE A 1 139 ? 9.929 4.018 -14.359 1.00 91.56 139 PHE A O 1
ATOM 1136 N N . LYS A 1 140 ? 7.767 3.594 -13.885 1.00 91.62 140 LYS A N 1
ATOM 1137 C CA . LYS A 1 140 ? 7.972 2.361 -13.115 1.00 91.62 140 LYS A CA 1
ATOM 1138 C C . LYS A 1 140 ? 7.060 1.262 -13.649 1.00 91.62 140 LYS A C 1
ATOM 1140 O O . LYS A 1 140 ? 5.847 1.452 -13.687 1.00 91.62 140 LYS A O 1
ATOM 1145 N N . ALA A 1 141 ? 7.624 0.110 -14.000 1.00 93.75 141 ALA A N 1
ATOM 1146 C CA . ALA A 1 141 ? 6.874 -1.062 -14.454 1.00 93.75 141 ALA A CA 1
ATOM 1147 C C . ALA A 1 141 ? 7.471 -2.372 -13.919 1.00 93.75 141 ALA A C 1
ATOM 1149 O O . ALA A 1 141 ? 8.667 -2.447 -13.649 1.00 93.75 141 ALA A O 1
ATOM 1150 N N . GLY A 1 142 ? 6.644 -3.408 -13.783 1.00 93.31 142 GLY A N 1
ATOM 1151 C CA . GLY A 1 142 ? 7.062 -4.739 -13.334 1.00 93.31 142 GLY A CA 1
ATOM 1152 C C . GLY A 1 142 ? 6.490 -5.061 -11.962 1.00 93.31 142 GLY A C 1
ATOM 1153 O O . GLY A 1 142 ? 5.270 -5.085 -11.809 1.00 93.31 142 GLY A O 1
ATOM 1154 N N . TYR A 1 143 ? 7.354 -5.306 -10.977 1.00 92.06 143 TYR A N 1
ATOM 1155 C CA . TYR A 1 143 ? 6.953 -5.655 -9.614 1.00 92.06 143 TYR A CA 1
ATOM 1156 C C . TYR A 1 143 ? 7.551 -4.719 -8.560 1.00 92.06 143 TYR A C 1
ATOM 1158 O O . TYR A 1 143 ? 8.707 -4.311 -8.657 1.00 92.06 143 TYR A O 1
ATOM 1166 N N . ARG A 1 144 ? 6.778 -4.432 -7.510 1.00 89.12 144 ARG A N 1
ATOM 1167 C CA . ARG A 1 144 ? 7.224 -3.760 -6.283 1.00 89.12 144 ARG A CA 1
ATOM 1168 C C . ARG A 1 144 ? 7.178 -4.739 -5.115 1.00 89.12 144 ARG A C 1
ATOM 1170 O O . ARG A 1 144 ? 6.275 -5.564 -5.065 1.00 89.12 144 ARG A O 1
ATOM 1177 N N . ILE A 1 145 ? 8.129 -4.643 -4.188 1.00 89.62 145 ILE A N 1
ATOM 1178 C CA . ILE A 1 145 ? 8.174 -5.512 -3.007 1.00 89.62 145 ILE A CA 1
ATOM 1179 C C . ILE A 1 145 ? 7.557 -4.808 -1.802 1.00 89.62 145 ILE A C 1
ATOM 1181 O O . ILE A 1 145 ? 7.884 -3.653 -1.529 1.00 89.62 145 ILE A O 1
ATOM 1185 N N . TYR A 1 146 ? 6.692 -5.529 -1.100 1.00 88.19 146 TYR A N 1
ATOM 1186 C CA . TYR A 1 146 ? 6.087 -5.159 0.171 1.00 88.19 146 TYR A CA 1
ATOM 1187 C C . TYR A 1 146 ? 6.536 -6.143 1.245 1.00 88.19 146 TYR A C 1
ATOM 1189 O O . TYR A 1 146 ? 6.675 -7.334 0.965 1.00 88.19 146 TYR A O 1
ATOM 1197 N N . LYS A 1 147 ? 6.749 -5.642 2.461 1.00 89.38 147 LYS A N 1
ATOM 1198 C CA . LYS A 1 147 ? 6.883 -6.467 3.660 1.00 89.38 147 LYS A CA 1
ATOM 1199 C C . LYS A 1 147 ? 5.506 -6.585 4.304 1.00 89.38 147 LYS A C 1
ATOM 1201 O O . LYS A 1 147 ? 4.812 -5.581 4.413 1.00 89.38 147 LYS A O 1
ATOM 1206 N N . LEU A 1 148 ? 5.107 -7.798 4.653 1.00 91.19 148 LEU A N 1
ATOM 1207 C CA . LEU A 1 148 ? 3.828 -8.084 5.293 1.00 91.19 148 LEU A CA 1
ATOM 1208 C C . LEU A 1 148 ? 3.954 -8.002 6.820 1.00 91.19 148 LEU A C 1
ATOM 1210 O O . LEU A 1 148 ? 5.061 -8.021 7.363 1.00 91.19 148 LEU A O 1
ATOM 1214 N N . LEU A 1 149 ? 2.811 -7.972 7.511 1.00 89.69 149 LEU A N 1
ATOM 1215 C CA . 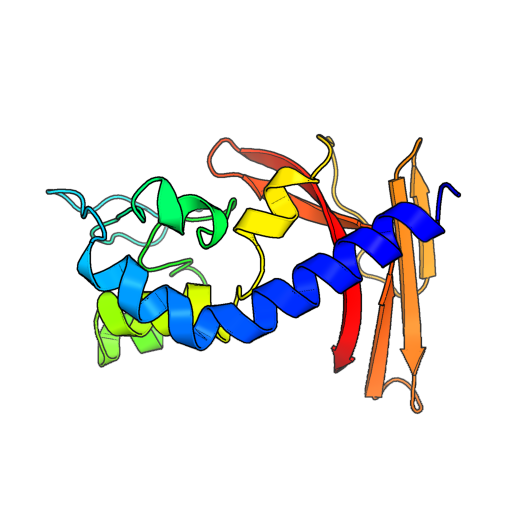LEU A 1 149 ? 2.736 -7.976 8.981 1.00 89.69 149 LEU A CA 1
ATOM 1216 C C . LEU A 1 149 ? 3.472 -9.162 9.632 1.00 89.69 149 LEU A C 1
ATOM 1218 O O . LEU A 1 149 ? 4.004 -9.033 10.730 1.00 89.69 149 LEU A O 1
ATOM 1222 N N . ASP A 1 150 ? 3.543 -10.305 8.950 1.00 91.12 150 ASP A N 1
ATOM 1223 C CA . ASP A 1 150 ? 4.272 -11.502 9.394 1.00 91.12 150 ASP A CA 1
ATOM 1224 C C . ASP A 1 150 ? 5.774 -11.477 9.033 1.00 91.12 150 ASP A C 1
ATOM 1226 O O . ASP A 1 150 ? 6.479 -12.472 9.186 1.00 91.12 150 ASP A O 1
ATOM 1230 N N . SER A 1 151 ? 6.278 -10.337 8.553 1.00 88.94 151 SER A N 1
ATOM 1231 C CA . SER A 1 151 ? 7.640 -10.126 8.049 1.00 88.94 151 SER A CA 1
ATOM 1232 C C . SER A 1 151 ? 8.031 -10.890 6.780 1.00 88.94 151 SER A C 1
ATOM 1234 O O . SER A 1 151 ? 9.183 -10.779 6.352 1.00 88.94 151 SER A O 1
ATOM 1236 N N . SER A 1 152 ? 7.104 -11.595 6.130 1.00 92.12 152 SER A N 1
ATOM 1237 C CA . SER A 1 152 ? 7.328 -12.144 4.790 1.00 92.12 152 SER A CA 1
ATOM 1238 C C . SER A 1 152 ? 7.311 -11.045 3.717 1.00 92.12 152 SER A C 1
ATOM 1240 O O . SER A 1 152 ? 6.886 -9.912 3.964 1.00 92.12 152 SER A O 1
ATOM 1242 N N . PHE A 1 153 ? 7.802 -11.358 2.511 1.00 92.44 153 PHE A N 1
ATOM 1243 C CA . PHE A 1 153 ? 7.836 -10.408 1.398 1.00 92.44 153 PHE A CA 1
ATOM 1244 C C . PHE A 1 153 ? 6.948 -10.842 0.236 1.00 92.44 153 PHE A C 1
ATOM 1246 O O . PHE A 1 153 ? 6.936 -12.003 -0.178 1.00 92.44 153 PHE A O 1
ATOM 1253 N N . LEU A 1 154 ? 6.275 -9.857 -0.355 1.00 92.75 154 LEU A N 1
ATOM 1254 C CA . LEU A 1 154 ? 5.360 -10.030 -1.473 1.00 92.75 154 LEU A CA 1
ATOM 1255 C C . LEU A 1 154 ? 5.733 -9.092 -2.624 1.00 92.75 154 LEU A C 1
ATOM 1257 O O . LEU A 1 154 ? 5.867 -7.884 -2.440 1.00 92.75 154 LEU A O 1
ATOM 1261 N N . ALA A 1 155 ? 5.874 -9.636 -3.828 1.00 93.75 155 ALA A N 1
ATOM 1262 C CA . ALA A 1 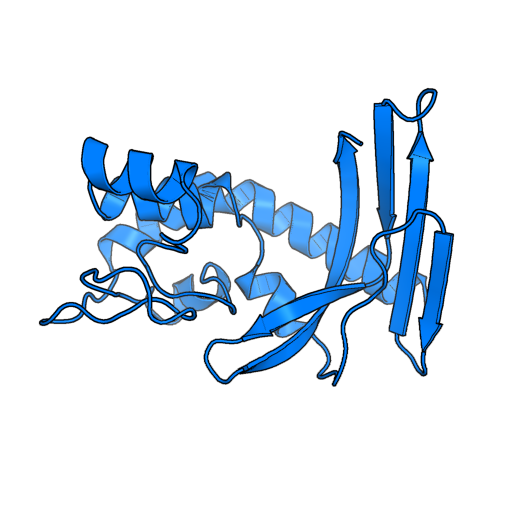155 ? 6.083 -8.891 -5.060 1.00 93.75 155 ALA A CA 1
ATOM 1263 C C . ALA A 1 155 ? 4.741 -8.628 -5.754 1.00 93.75 155 ALA A C 1
ATOM 1265 O O . ALA A 1 155 ? 4.155 -9.555 -6.307 1.00 93.75 155 ALA A O 1
ATOM 1266 N N . VAL A 1 156 ? 4.264 -7.384 -5.782 1.00 93.06 156 VAL A N 1
ATOM 1267 C CA . VAL A 1 156 ? 2.986 -7.018 -6.421 1.00 93.06 156 VAL A CA 1
ATOM 1268 C C . VAL A 1 156 ? 3.202 -6.280 -7.748 1.00 93.06 156 VAL A C 1
ATOM 1270 O O . VAL A 1 156 ? 4.183 -5.537 -7.874 1.00 93.06 156 VAL A O 1
ATOM 1273 N N . PRO A 1 157 ? 2.314 -6.446 -8.744 1.00 93.88 157 PRO A N 1
ATOM 1274 C CA . PRO A 1 157 ? 2.433 -5.751 -10.022 1.00 93.88 157 PRO A CA 1
ATOM 1275 C C . PRO A 1 157 ? 2.344 -4.227 -9.880 1.00 93.88 157 PRO A C 1
ATOM 1277 O O . PRO A 1 157 ? 1.510 -3.706 -9.141 1.00 93.88 157 PRO A O 1
ATOM 1280 N N . VAL A 1 158 ? 3.177 -3.503 -10.628 1.00 91.81 158 VAL A N 1
ATOM 1281 C CA . VAL A 1 158 ? 3.186 -2.036 -10.658 1.00 91.81 158 VAL A CA 1
ATOM 1282 C C . VAL A 1 158 ? 3.356 -1.512 -12.082 1.00 91.81 158 VAL A C 1
ATOM 1284 O O . VAL A 1 158 ? 4.120 -2.055 -12.879 1.00 91.81 158 VAL A O 1
ATOM 1287 N N . PHE A 1 159 ? 2.642 -0.430 -12.386 1.00 92.00 159 PHE A N 1
ATOM 1288 C CA . PHE A 1 159 ? 2.749 0.341 -13.620 1.00 92.00 159 PHE A CA 1
ATOM 1289 C C . PHE A 1 159 ? 2.354 1.779 -13.310 1.00 92.00 159 PHE A C 1
ATOM 1291 O O . PHE A 1 159 ? 1.190 2.033 -13.037 1.00 92.00 159 PHE A O 1
ATOM 1298 N N . THR A 1 160 ? 3.295 2.715 -13.272 1.00 90.56 160 THR A N 1
ATOM 1299 C CA . THR A 1 160 ? 2.976 4.092 -12.881 1.00 90.56 160 THR A CA 1
ATOM 1300 C C . THR A 1 160 ? 4.032 5.086 -13.353 1.00 90.56 160 THR A C 1
ATOM 1302 O O . THR A 1 160 ? 5.154 4.709 -13.701 1.00 90.56 160 THR A O 1
ATOM 1305 N N . ILE A 1 161 ? 3.676 6.368 -13.325 1.00 89.19 161 ILE A N 1
ATOM 1306 C CA . ILE A 1 161 ? 4.603 7.488 -13.463 1.00 89.19 161 ILE A CA 1
ATOM 1307 C C . ILE A 1 161 ? 4.589 8.240 -12.137 1.00 89.19 161 ILE A C 1
ATOM 1309 O O . ILE A 1 161 ? 3.547 8.729 -11.706 1.00 89.19 161 ILE A O 1
ATOM 1313 N N . THR A 1 162 ? 5.742 8.340 -11.483 1.00 85.31 162 THR A N 1
ATOM 1314 C CA . THR A 1 162 ? 5.891 9.110 -10.243 1.00 85.31 162 THR A CA 1
ATOM 1315 C C . THR A 1 162 ? 6.823 10.287 -10.455 1.00 85.31 162 THR A C 1
ATOM 1317 O O . THR A 1 162 ? 7.633 10.294 -11.380 1.00 85.31 162 THR A O 1
ATOM 1320 N N . LYS A 1 163 ? 6.767 11.269 -9.553 1.00 83.69 163 LYS A N 1
ATOM 1321 C CA . LYS A 1 163 ? 7.873 12.216 -9.403 1.00 83.69 163 LYS A CA 1
ATOM 1322 C C . LYS A 1 163 ? 9.160 11.449 -9.082 1.00 83.69 163 LYS A C 1
ATOM 1324 O O . LYS A 1 163 ? 9.094 10.341 -8.529 1.00 83.69 163 LYS A O 1
ATOM 1329 N N . ALA A 1 164 ? 10.284 12.005 -9.524 1.00 72.12 164 ALA A N 1
ATOM 1330 C CA . ALA A 1 164 ? 11.578 11.397 -9.312 1.00 72.12 164 ALA A CA 1
ATOM 1331 C C . ALA A 1 164 ? 12.070 11.446 -7.867 1.00 72.12 164 ALA A C 1
ATOM 1333 O O . ALA A 1 164 ? 11.785 12.463 -7.201 1.00 72.12 164 ALA A O 1
#

Sequence (164 aa):
MRYLKPIAIALLIHLFALLAPFLVPIGLLFARWDSKPTLDQNGLHLAVRGDLPACFAWLNTPDERLPGGLYEPNVETIYQRYGRFLCSWYWLGLRNRGHGFAAQFGLPTSAYWPGEPGYYQRGGLWWLRYPLAGGRLQFKAGYRIYKLLDSSFLAVPVFTITKA

Secondary structure (DSSP, 8-state):
-TTHHHHHHHHHHHHHHHHHHHHHHHHHTTPEEEEEEEE-TTS--EEEEEE--GGGGGGS-SS--BT--TTSHHHHHHHHHHHHHHHHIIIIIIISTTHHHHHHT-EEESSPPPSSSEEEEETTEEEEEEEEGGGTEEEEEEEEEEE-TTS-EEEEEEEEEEE-

pLDDT: mean 91.49, std 4.72, range [66.5, 97.75]

Foldseek 3Di:
DLQVVLVVLQVVLVVQLLCLLPVQLVQLVVKDWDPAWDAWLVRDDTDTFIAGPPVCNQLDAQATTFPADCVDVVLVVCCVPPNGSRSNSCHSNPVVRRHSVQQVQWDWDDDFDDPDADWDDDPSFIKHWDADDVNQKIWIFTWGWDQGSVRTIITGRHTDMGGD